Protein AF-A0A9E3C5K3-F1 (afdb_monomer)

Foldseek 3Di:
DVVLLVVLLVCLVPPQPCDPDPDDRPSVVLNCCSPPVLCVLVVVLVVCCVPPNPDPVSVVSVVVSVVVSVVSSVVD

Structure (mmCIF, N/CA/C/O backbone):
data_AF-A0A9E3C5K3-F1
#
_entry.id   AF-A0A9E3C5K3-F1
#
loop_
_atom_site.group_PDB
_atom_site.id
_atom_site.type_symbol
_atom_site.label_atom_id
_atom_site.label_alt_id
_atom_site.label_comp_id
_atom_site.label_asym_id
_atom_site.label_entity_id
_atom_site.label_seq_id
_atom_site.pdbx_PDB_ins_code
_atom_site.Cartn_x
_atom_site.Cartn_y
_atom_site.Cartn_z
_atom_site.occupancy
_atom_site.B_iso_or_equiv
_atom_site.auth_seq_id
_atom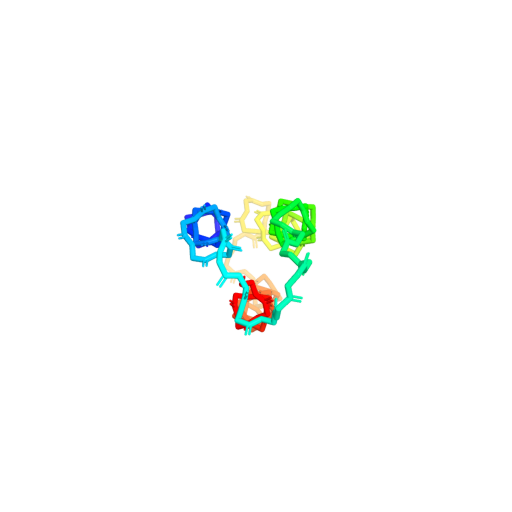_site.auth_comp_id
_atom_site.auth_asym_id
_atom_site.auth_atom_id
_atom_site.pdbx_PDB_model_num
ATOM 1 N N . MET A 1 1 ? 1.458 1.349 6.507 1.00 87.75 1 MET A N 1
ATOM 2 C CA . MET A 1 1 ? 0.919 1.001 5.173 1.00 87.75 1 MET A CA 1
ATOM 3 C C . MET A 1 1 ? 1.367 2.016 4.133 1.00 87.75 1 MET A C 1
ATOM 5 O O . MET A 1 1 ? 2.144 1.647 3.271 1.00 87.75 1 MET A O 1
ATOM 9 N N . ALA A 1 2 ? 0.974 3.293 4.253 1.00 91.44 2 ALA A N 1
ATOM 10 C CA . ALA A 1 2 ? 1.306 4.329 3.266 1.00 91.44 2 ALA A CA 1
ATOM 11 C C . ALA A 1 2 ? 2.813 4.464 2.975 1.00 91.44 2 ALA A C 1
ATOM 13 O O . ALA A 1 2 ? 3.203 4.450 1.816 1.00 91.44 2 ALA A O 1
ATOM 14 N N . PHE A 1 3 ? 3.666 4.499 4.007 1.00 93.88 3 PHE A N 1
ATOM 15 C CA . PHE A 1 3 ? 5.122 4.559 3.809 1.00 93.88 3 PHE A CA 1
ATOM 16 C C . PHE A 1 3 ? 5.669 3.361 3.020 1.00 93.88 3 PHE A C 1
ATOM 18 O O . PHE A 1 3 ? 6.483 3.529 2.122 1.00 93.88 3 PHE A O 1
ATOM 25 N N . GLN A 1 4 ? 5.184 2.152 3.311 1.00 91.94 4 GLN A N 1
ATOM 26 C CA . GLN A 1 4 ? 5.608 0.947 2.600 1.00 91.94 4 GLN A CA 1
ATOM 27 C C . GLN A 1 4 ? 5.128 0.950 1.142 1.00 91.94 4 GLN A C 1
ATOM 29 O O . GLN A 1 4 ? 5.863 0.521 0.263 1.00 91.94 4 GLN A O 1
ATOM 34 N N . TRP A 1 5 ? 3.925 1.464 0.871 1.00 95.19 5 TRP A N 1
ATOM 35 C CA . TRP A 1 5 ? 3.427 1.630 -0.495 1.00 95.19 5 TRP A CA 1
ATOM 36 C C . TRP A 1 5 ? 4.254 2.641 -1.288 1.00 95.19 5 TRP A C 1
ATOM 38 O O . TRP A 1 5 ? 4.684 2.331 -2.394 1.00 95.19 5 TRP A O 1
ATOM 48 N N . VAL A 1 6 ? 4.561 3.801 -0.700 1.00 95.19 6 VAL A N 1
ATOM 49 C CA . VAL A 1 6 ? 5.476 4.777 -1.311 1.00 95.19 6 VAL A CA 1
ATOM 50 C C . VAL A 1 6 ? 6.847 4.144 -1.559 1.00 95.19 6 VAL A C 1
ATOM 52 O O . VAL A 1 6 ? 7.412 4.321 -2.632 1.00 95.19 6 VAL A O 1
ATOM 55 N N . GLY A 1 7 ? 7.348 3.347 -0.611 1.00 93.31 7 GLY A N 1
ATOM 56 C CA . GLY A 1 7 ? 8.574 2.566 -0.771 1.00 93.31 7 GLY A CA 1
ATOM 57 C C . GLY A 1 7 ? 8.513 1.565 -1.930 1.00 93.31 7 GLY A C 1
ATOM 58 O O . GLY A 1 7 ? 9.477 1.459 -2.676 1.00 93.31 7 GLY A O 1
ATOM 59 N N . ALA A 1 8 ? 7.385 0.879 -2.133 1.00 91.31 8 ALA A N 1
ATOM 60 C CA . ALA A 1 8 ? 7.193 -0.043 -3.256 1.00 91.31 8 ALA A CA 1
ATOM 61 C C . ALA A 1 8 ? 7.136 0.690 -4.608 1.00 91.31 8 ALA A C 1
ATOM 63 O O . ALA A 1 8 ? 7.730 0.231 -5.578 1.00 91.31 8 ALA A O 1
ATOM 64 N N . VAL A 1 9 ? 6.481 1.855 -4.672 1.00 92.75 9 VAL A N 1
ATOM 65 C CA . VAL A 1 9 ? 6.471 2.707 -5.877 1.00 92.75 9 VAL A CA 1
ATOM 66 C C . VAL A 1 9 ? 7.879 3.219 -6.189 1.00 92.75 9 VAL A C 1
ATOM 68 O O . VAL A 1 9 ? 8.322 3.151 -7.331 1.00 92.75 9 VAL A O 1
ATOM 71 N N . ALA A 1 10 ? 8.608 3.678 -5.171 1.00 92.19 10 ALA A N 1
ATOM 72 C CA . ALA A 1 10 ? 10.009 4.060 -5.294 1.00 92.19 10 ALA A CA 1
ATOM 73 C C . ALA A 1 10 ? 10.880 2.893 -5.791 1.00 92.19 10 ALA A C 1
ATOM 75 O O . ALA A 1 10 ? 11.662 3.069 -6.721 1.00 92.19 10 ALA A O 1
ATOM 76 N N . ALA A 1 11 ? 10.718 1.699 -5.218 1.00 89.31 11 ALA A N 1
ATOM 77 C CA . ALA A 1 11 ? 11.435 0.499 -5.640 1.00 89.31 11 ALA A CA 1
ATOM 78 C C . ALA A 1 11 ? 11.148 0.150 -7.108 1.00 89.31 11 ALA A C 1
ATOM 80 O O . ALA A 1 11 ? 12.091 -0.052 -7.867 1.00 89.31 11 ALA A O 1
ATOM 81 N N . ALA A 1 12 ? 9.884 0.188 -7.541 1.00 88.00 12 ALA A N 1
ATOM 82 C CA . ALA A 1 12 ? 9.521 -0.021 -8.943 1.00 88.00 12 ALA A CA 1
ATOM 83 C C . ALA A 1 12 ? 10.197 1.002 -9.874 1.00 88.00 12 ALA A C 1
ATOM 85 O O . ALA A 1 12 ? 10.665 0.646 -10.948 1.00 88.00 12 ALA A O 1
ATOM 86 N N . LEU A 1 13 ? 10.309 2.269 -9.464 1.00 85.94 13 LEU A N 1
ATOM 87 C CA . LEU A 1 13 ? 10.968 3.307 -10.266 1.00 85.94 13 LEU A CA 1
ATOM 88 C C . LEU A 1 13 ? 12.497 3.162 -10.321 1.00 85.94 13 LEU A C 1
ATOM 90 O O . LEU A 1 13 ? 13.094 3.522 -11.333 1.00 85.94 13 LEU A O 1
ATOM 94 N N . TRP A 1 14 ? 13.135 2.671 -9.255 1.00 85.44 14 TRP A N 1
ATOM 95 C CA . TRP A 1 14 ? 14.599 2.578 -9.162 1.00 85.44 14 TRP A CA 1
ATOM 96 C C . TRP A 1 14 ? 15.179 1.234 -9.603 1.00 85.44 14 TRP A C 1
ATOM 98 O O . TRP A 1 14 ? 16.285 1.211 -10.136 1.00 85.44 14 TRP A O 1
ATOM 108 N N . I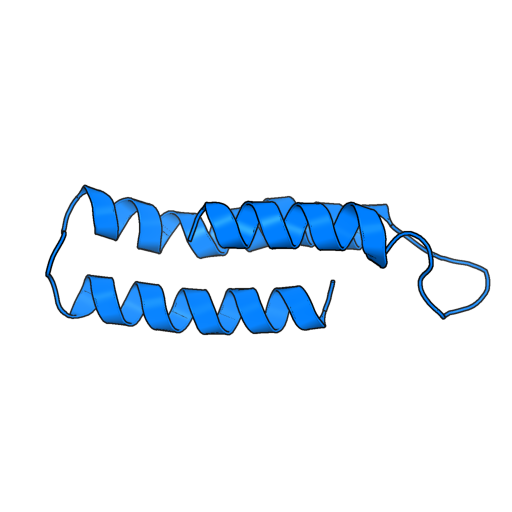LE A 1 15 ? 14.470 0.131 -9.362 1.00 80.25 15 ILE A N 1
ATOM 109 C CA . ILE A 1 15 ? 14.980 -1.240 -9.528 1.00 80.25 15 ILE A CA 1
ATOM 110 C C . ILE A 1 15 ? 14.465 -1.865 -10.831 1.00 80.25 15 ILE A C 1
ATOM 112 O O . ILE A 1 15 ? 15.235 -2.477 -11.570 1.00 80.25 15 ILE A O 1
ATOM 116 N N . SER A 1 16 ? 13.196 -1.626 -11.170 1.00 70.50 16 SER A N 1
ATOM 117 C CA . SER A 1 16 ? 12.564 -2.119 -12.401 1.00 70.50 16 SER A CA 1
ATOM 118 C C . SER A 1 16 ? 13.009 -1.476 -13.740 1.00 70.50 16 SER A C 1
ATOM 120 O O . SER A 1 16 ? 12.648 -2.018 -14.787 1.00 70.50 16 SER A O 1
ATOM 122 N N . PRO A 1 17 ? 13.806 -0.377 -13.821 1.00 64.12 17 PRO A N 1
ATOM 123 C CA . PRO A 1 17 ? 14.278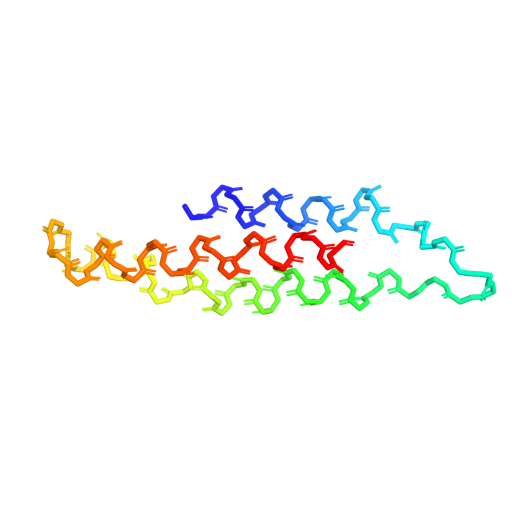 0.156 -15.105 1.00 64.12 17 PRO A CA 1
ATOM 124 C C . PRO A 1 17 ? 15.014 -0.854 -15.996 1.00 64.12 17 PRO A C 1
ATOM 126 O O . PRO A 1 17 ? 15.007 -0.728 -17.221 1.00 64.12 17 PRO A O 1
ATOM 129 N N . GLN A 1 18 ? 15.649 -1.856 -15.388 1.00 61.72 18 GLN A N 1
ATOM 130 C CA . GLN A 1 18 ? 16.513 -2.826 -16.053 1.00 61.72 18 GLN A CA 1
ATOM 131 C C . GLN A 1 18 ? 16.034 -4.248 -15.737 1.00 61.72 18 GLN A C 1
ATOM 133 O O . GLN A 1 18 ? 16.690 -4.992 -15.007 1.00 61.72 18 GLN A O 1
ATOM 138 N N . ALA A 1 19 ? 14.872 -4.641 -16.268 1.00 57.97 19 ALA A N 1
ATOM 139 C CA . ALA A 1 19 ? 14.448 -6.033 -16.200 1.00 57.97 19 ALA A CA 1
ATOM 140 C C . ALA A 1 19 ? 15.465 -6.911 -16.952 1.00 57.97 19 ALA A C 1
ATOM 142 O O . ALA A 1 19 ? 15.845 -6.628 -18.086 1.00 57.97 19 ALA A O 1
ATOM 143 N N . TRP A 1 20 ? 15.912 -7.986 -16.302 1.00 55.59 20 TRP A N 1
ATOM 144 C CA . TRP A 1 20 ? 16.995 -8.884 -16.735 1.00 55.59 20 TRP A CA 1
ATOM 145 C C . TRP A 1 20 ? 16.722 -9.668 -18.039 1.00 55.59 20 TRP A C 1
ATOM 147 O O . TRP A 1 20 ? 17.554 -10.472 -18.462 1.00 55.59 20 TRP A O 1
ATOM 157 N N . ALA A 1 21 ? 15.574 -9.460 -18.686 1.00 53.97 21 ALA A N 1
ATOM 158 C CA . ALA A 1 21 ? 15.185 -10.131 -19.919 1.00 53.97 21 ALA A CA 1
ATOM 159 C C . ALA A 1 21 ? 15.489 -9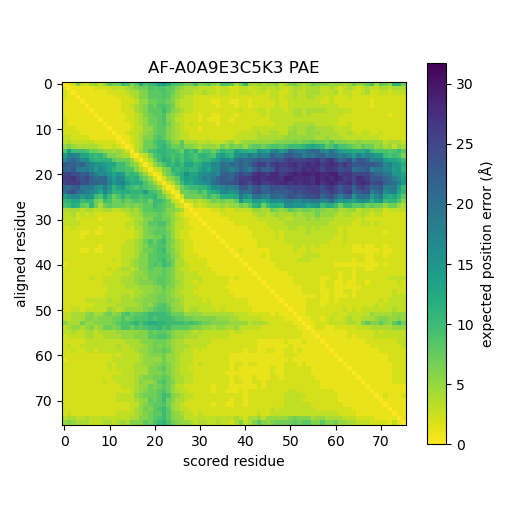.236 -21.129 1.00 53.97 21 ALA A C 1
ATOM 161 O O . ALA A 1 21 ? 15.049 -8.091 -21.207 1.00 53.97 21 ALA A O 1
ATOM 162 N N . GLY A 1 22 ? 16.264 -9.768 -22.074 1.00 54.25 22 GLY A N 1
ATOM 163 C CA . GLY A 1 22 ? 16.665 -9.071 -23.290 1.00 54.25 22 GLY A CA 1
ATOM 164 C C . GLY A 1 22 ? 15.512 -8.406 -24.054 1.00 54.25 22 GLY A C 1
ATOM 165 O O . GLY A 1 22 ? 14.377 -8.876 -24.078 1.00 54.25 22 GLY A O 1
ATOM 166 N N . SER A 1 23 ? 15.862 -7.304 -24.714 1.00 52.78 23 SER A N 1
ATOM 167 C CA . SER A 1 23 ? 15.102 -6.574 -25.739 1.00 52.78 23 SER A CA 1
ATOM 168 C C . SER A 1 23 ? 13.775 -5.904 -25.345 1.00 52.78 23 SER A C 1
ATOM 170 O O . SER A 1 23 ? 13.415 -4.952 -26.031 1.00 52.78 23 SER A O 1
ATOM 172 N N . TYR A 1 24 ? 13.092 -6.289 -24.259 1.00 53.38 24 TYR A N 1
ATOM 173 C CA . TYR A 1 24 ? 11.846 -5.639 -23.813 1.00 53.38 24 TYR A CA 1
ATOM 174 C C . TYR A 1 24 ? 11.784 -5.504 -22.282 1.00 53.38 24 TYR A C 1
ATOM 176 O O . TYR A 1 24 ? 11.381 -6.424 -21.576 1.00 53.38 24 TYR A O 1
ATOM 184 N N . SER A 1 25 ? 12.174 -4.332 -21.769 1.00 55.38 25 SER A N 1
ATOM 185 C CA . SER A 1 25 ? 12.004 -3.934 -20.363 1.00 55.38 25 SER A CA 1
ATOM 186 C C . SER A 1 25 ? 10.858 -2.917 -20.279 1.00 55.38 25 SER A C 1
ATOM 188 O O . SER A 1 25 ? 11.048 -1.735 -20.559 1.00 55.38 25 SER A O 1
ATOM 190 N N . GLU A 1 26 ? 9.649 -3.377 -19.945 1.00 63.91 26 GLU A N 1
ATOM 191 C CA . GLU A 1 26 ? 8.446 -2.537 -19.806 1.00 63.91 26 GLU A CA 1
ATOM 192 C C . GLU A 1 26 ? 8.347 -1.996 -18.370 1.00 63.91 26 GLU A C 1
ATOM 194 O O . GLU A 1 26 ? 7.558 -2.453 -17.537 1.00 63.91 26 GLU A O 1
ATOM 199 N N . THR A 1 27 ? 9.176 -0.999 -18.068 1.00 67.62 27 THR A N 1
ATOM 200 C CA . THR A 1 27 ? 9.196 -0.274 -16.782 1.00 67.62 27 THR A CA 1
ATOM 201 C C . THR A 1 27 ? 7.811 0.251 -16.390 1.00 67.62 27 THR A C 1
ATOM 203 O O . THR A 1 27 ? 7.433 0.262 -15.218 1.00 67.62 27 THR A O 1
ATOM 206 N N . HIS A 1 28 ? 7.010 0.617 -17.392 1.00 76.38 28 HIS A N 1
ATOM 207 C CA . HIS A 1 28 ? 5.649 1.103 -17.229 1.00 76.38 28 HIS A CA 1
ATOM 208 C C . HIS A 1 28 ? 4.746 0.116 -16.484 1.00 76.38 28 HIS A C 1
ATOM 210 O O . HIS A 1 28 ? 3.937 0.552 -15.665 1.00 76.38 28 HIS A O 1
ATOM 216 N N . LEU A 1 29 ? 4.879 -1.194 -16.719 1.00 84.75 29 LEU A N 1
ATOM 217 C CA . LEU A 1 29 ? 3.972 -2.176 -16.125 1.00 84.75 29 LEU A CA 1
ATOM 218 C C . LEU A 1 29 ? 4.172 -2.289 -14.608 1.00 84.75 29 LEU A C 1
ATOM 220 O O . LEU A 1 29 ? 3.201 -2.201 -13.857 1.00 84.75 29 LEU A O 1
ATOM 224 N N . HIS A 1 30 ? 5.421 -2.400 -14.151 1.00 87.38 30 HIS A N 1
ATOM 225 C CA . HIS A 1 30 ? 5.748 -2.505 -12.726 1.00 87.38 30 HIS A CA 1
ATOM 226 C C . HIS A 1 30 ? 5.345 -1.228 -11.974 1.00 87.38 30 HIS A C 1
ATOM 228 O O . HIS A 1 30 ? 4.741 -1.296 -10.905 1.00 87.38 30 HIS A O 1
ATOM 234 N N . VAL A 1 31 ? 5.552 -0.046 -12.565 1.00 89.00 31 VAL A N 1
ATOM 235 C CA . VAL A 1 31 ? 5.108 1.223 -11.962 1.00 89.00 31 VAL A CA 1
ATOM 236 C C . VAL A 1 31 ? 3.580 1.287 -11.848 1.00 89.00 31 VAL A C 1
ATOM 238 O O . VAL A 1 31 ? 3.061 1.652 -10.790 1.00 89.00 31 VAL A O 1
ATOM 241 N N . TRP A 1 32 ? 2.839 0.887 -12.889 1.00 91.06 32 TRP A N 1
ATOM 242 C CA . TRP A 1 32 ? 1.373 0.836 -12.836 1.00 91.06 32 TRP A CA 1
ATOM 243 C C . TRP A 1 32 ? 0.861 -0.170 -11.805 1.00 91.06 32 TRP A C 1
ATOM 245 O O . TRP A 1 32 ? -0.082 0.136 -11.073 1.00 91.06 32 TRP A O 1
ATOM 255 N N . MET A 1 33 ? 1.499 -1.336 -11.690 1.00 91.12 33 MET A N 1
ATOM 256 C CA . MET A 1 33 ? 1.172 -2.325 -10.663 1.00 91.12 33 MET A CA 1
ATOM 257 C C . MET A 1 33 ? 1.439 -1.779 -9.255 1.00 91.12 33 MET A C 1
ATOM 259 O O . MET A 1 33 ? 0.565 -1.855 -8.390 1.00 91.12 33 MET A O 1
ATOM 263 N N . ALA A 1 34 ? 2.597 -1.158 -9.024 1.00 93.12 34 ALA A N 1
ATOM 264 C CA . ALA A 1 34 ? 2.933 -0.548 -7.740 1.00 93.12 34 ALA A CA 1
ATOM 265 C C . ALA A 1 34 ? 1.925 0.541 -7.342 1.00 93.12 34 ALA A C 1
ATOM 267 O O . ALA A 1 34 ? 1.482 0.606 -6.191 1.00 93.12 34 ALA A O 1
ATOM 268 N N . LEU A 1 35 ? 1.523 1.380 -8.299 1.00 94.75 35 LEU A N 1
ATOM 269 C CA . LEU A 1 35 ? 0.610 2.488 -8.053 1.00 94.75 35 LEU A CA 1
ATOM 270 C C . LEU A 1 35 ? -0.831 2.005 -7.838 1.00 94.75 35 LEU A C 1
ATOM 272 O O . LEU A 1 35 ? -1.419 2.278 -6.792 1.00 94.75 35 LEU A O 1
ATOM 276 N N . VAL A 1 36 ? -1.397 1.281 -8.808 1.00 95.94 36 VAL A N 1
ATOM 277 C CA . VAL A 1 36 ? -2.825 0.930 -8.836 1.00 95.94 36 VAL A CA 1
ATOM 278 C C . VAL A 1 36 ? -3.120 -0.243 -7.912 1.00 95.94 36 VAL A C 1
ATOM 280 O O . VAL A 1 36 ? -3.953 -0.118 -7.016 1.00 95.94 36 VAL A O 1
ATOM 283 N N . LEU A 1 37 ? -2.429 -1.373 -8.087 1.00 95.75 37 LEU A N 1
ATOM 284 C CA . LEU A 1 37 ? -2.666 -2.557 -7.260 1.00 95.75 37 LEU A CA 1
ATOM 285 C C . LEU A 1 37 ? -2.176 -2.323 -5.827 1.00 95.75 37 LEU A C 1
ATOM 287 O O . LEU A 1 37 ? -2.894 -2.638 -4.878 1.00 95.75 37 LEU A O 1
ATOM 291 N N . GLY A 1 38 ? -1.008 -1.697 -5.656 1.00 96.56 38 GLY A N 1
ATOM 292 C CA . GLY A 1 38 ? -0.521 -1.298 -4.334 1.00 96.56 38 GLY A CA 1
ATOM 293 C C . GLY A 1 38 ? -1.479 -0.336 -3.624 1.00 96.56 38 GLY A C 1
ATOM 294 O O . GLY A 1 38 ? -1.833 -0.572 -2.467 1.00 96.56 38 GLY A O 1
ATOM 295 N N . GLY A 1 39 ? -1.972 0.691 -4.329 1.00 96.19 39 GLY A N 1
ATOM 296 C CA . GLY A 1 39 ? -2.962 1.639 -3.812 1.00 96.19 39 GLY A CA 1
ATOM 297 C C . GLY A 1 39 ? -4.276 0.959 -3.418 1.00 96.19 39 GLY A C 1
ATOM 298 O O . GLY A 1 39 ? -4.815 1.213 -2.338 1.00 96.19 39 GLY A O 1
ATOM 299 N N . PHE A 1 40 ? -4.754 0.028 -4.246 1.00 97.62 40 PHE A N 1
ATOM 300 C CA . PHE A 1 40 ? -5.939 -0.774 -3.958 1.00 97.62 40 PHE A CA 1
ATOM 301 C C . PHE A 1 40 ? -5.763 -1.615 -2.685 1.00 97.62 40 PHE A C 1
ATOM 303 O O . PHE A 1 40 ? -6.609 -1.539 -1.792 1.00 97.62 40 PHE A O 1
ATOM 310 N N . ILE A 1 41 ? -4.640 -2.332 -2.543 1.00 97.38 41 ILE A N 1
ATOM 311 C CA . ILE A 1 41 ? -4.332 -3.165 -1.366 1.00 97.38 41 ILE A CA 1
ATOM 312 C C . ILE A 1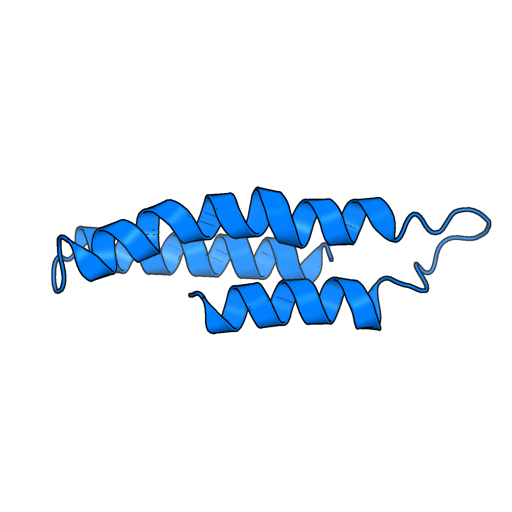 41 ? -4.326 -2.336 -0.075 1.00 97.38 41 ILE A C 1
ATOM 314 O O . ILE A 1 41 ? -4.859 -2.783 0.942 1.00 97.38 41 ILE A O 1
ATOM 318 N N . ILE A 1 42 ? -3.740 -1.132 -0.089 1.00 97.31 42 ILE A N 1
ATOM 319 C CA . ILE A 1 42 ? -3.638 -0.314 1.129 1.00 97.31 42 ILE A CA 1
ATOM 320 C C . ILE A 1 42 ? -4.911 0.472 1.463 1.00 97.31 42 ILE A C 1
ATOM 322 O O . ILE A 1 42 ? -5.066 0.887 2.611 1.00 97.31 42 ILE A O 1
ATOM 326 N N . SER A 1 43 ? -5.820 0.680 0.507 1.00 97.31 43 SER A N 1
ATOM 327 C CA . SER A 1 43 ? -6.999 1.539 0.690 1.00 97.31 43 SER A CA 1
ATOM 328 C C . SER A 1 43 ? -7.888 1.088 1.859 1.00 97.31 43 SER A C 1
ATOM 330 O O . SER A 1 43 ? -8.161 1.864 2.778 1.00 97.31 43 SER A O 1
ATOM 332 N N . LEU A 1 44 ? -8.264 -0.194 1.883 1.00 96.56 44 LEU A N 1
ATOM 333 C CA . LEU A 1 44 ? -9.103 -0.792 2.919 1.00 96.56 44 LEU A CA 1
ATOM 334 C C . LEU A 1 44 ? -8.459 -0.780 4.321 1.00 96.56 44 LEU A C 1
ATOM 336 O O . LEU A 1 44 ? -9.097 -0.283 5.251 1.00 96.56 44 LEU A O 1
ATOM 340 N N . PRO A 1 45 ? -7.228 -1.290 4.542 1.00 96.81 45 PRO A N 1
ATOM 341 C CA . PRO A 1 45 ? -6.615 -1.271 5.870 1.00 96.81 45 PRO A CA 1
ATOM 342 C C . PRO A 1 45 ? -6.341 0.151 6.374 1.00 96.81 45 PRO A C 1
ATOM 344 O O . PRO A 1 45 ? -6.436 0.377 7.578 1.00 96.81 45 PRO A O 1
ATOM 347 N N . VAL A 1 46 ? -6.042 1.117 5.493 1.00 97.31 46 VAL A N 1
ATOM 348 C CA . VAL A 1 46 ? -5.898 2.531 5.886 1.00 97.31 46 VAL A CA 1
ATOM 349 C C . VAL A 1 46 ? -7.242 3.104 6.332 1.00 97.31 46 VAL A C 1
ATOM 351 O O . VAL A 1 46 ? -7.314 3.692 7.409 1.00 97.31 46 VAL A O 1
ATOM 354 N N . ALA A 1 47 ? -8.317 2.876 5.572 1.00 97.75 47 ALA A N 1
ATOM 355 C CA . ALA A 1 47 ? -9.655 3.312 5.962 1.00 97.75 47 ALA A CA 1
ATOM 356 C C . ALA A 1 47 ? -10.084 2.702 7.308 1.00 97.75 47 ALA A C 1
ATOM 358 O O . ALA A 1 47 ? -10.561 3.414 8.190 1.00 97.75 47 ALA A O 1
ATOM 359 N N . LEU A 1 48 ? -9.855 1.400 7.515 1.00 97.31 48 LEU A N 1
ATOM 360 C CA . LEU A 1 48 ? -10.172 0.731 8.781 1.00 97.31 48 LEU A CA 1
ATOM 361 C C . LEU A 1 48 ? -9.307 1.222 9.947 1.00 97.31 48 LEU A C 1
ATOM 363 O O . LEU A 1 48 ? -9.813 1.329 11.061 1.00 97.31 48 LEU A O 1
ATOM 367 N N . ALA A 1 49 ? -8.034 1.550 9.716 1.00 96.88 49 ALA A N 1
ATOM 368 C CA . ALA A 1 49 ? -7.167 2.109 10.751 1.00 96.88 49 ALA A CA 1
ATOM 369 C C . ALA A 1 49 ? -7.647 3.488 11.233 1.00 96.88 49 ALA A C 1
ATOM 371 O O . ALA A 1 49 ? -7.534 3.779 12.421 1.00 96.88 49 ALA A O 1
ATOM 372 N N . LEU A 1 50 ? -8.200 4.307 10.332 1.00 97.56 50 LEU A N 1
ATOM 373 C CA . LEU A 1 50 ? -8.731 5.634 10.657 1.00 97.56 50 LEU A CA 1
ATOM 374 C C . LEU A 1 50 ? -10.128 5.570 11.288 1.00 97.56 50 LEU A C 1
ATOM 376 O O . LEU A 1 50 ? -10.395 6.263 12.264 1.00 97.56 50 LEU A O 1
ATOM 380 N N . LEU A 1 51 ? -11.021 4.741 10.740 1.00 97.88 51 LEU A N 1
ATOM 381 C CA . LEU A 1 51 ? -12.432 4.695 11.144 1.00 97.88 51 LEU A CA 1
ATOM 382 C C . LEU A 1 51 ? -12.700 3.739 12.313 1.00 97.88 51 LEU A C 1
ATOM 384 O O . LEU A 1 51 ? -13.660 3.920 13.057 1.00 97.88 51 LEU A O 1
ATOM 388 N N . GLN A 1 52 ? -11.902 2.679 12.447 1.00 96.75 52 GLN A N 1
ATOM 389 C CA . GLN A 1 52 ? -12.112 1.597 13.414 1.00 96.75 52 GLN A CA 1
ATOM 390 C C . GLN A 1 52 ? -10.788 1.145 14.063 1.00 96.75 52 GLN A C 1
ATOM 392 O O . GLN A 1 52 ? -10.420 -0.039 13.977 1.00 96.75 52 GLN A O 1
ATOM 397 N N . PRO A 1 53 ? -10.048 2.058 14.719 1.00 94.12 53 PRO A N 1
ATOM 398 C CA . PRO A 1 53 ? -8.790 1.719 15.372 1.00 94.12 53 PRO A CA 1
ATOM 399 C C . PRO A 1 53 ? -8.997 0.704 16.508 1.00 94.12 53 PRO A C 1
ATOM 401 O O . PRO A 1 53 ? -10.055 0.629 17.131 1.00 94.12 53 PRO A O 1
ATOM 404 N N . GLY A 1 54 ? -7.976 -0.111 16.772 1.00 93.62 54 GLY A N 1
ATOM 405 C CA . GLY A 1 54 ? -7.953 -1.055 17.899 1.00 93.62 54 GLY A CA 1
ATOM 406 C C . GLY A 1 54 ? -8.770 -2.341 17.721 1.00 93.62 54 GLY A C 1
ATOM 407 O O . GLY A 1 54 ? -8.571 -3.287 18.481 1.00 93.62 54 GLY A O 1
ATOM 408 N N . ARG A 1 55 ? -9.640 -2.444 16.705 1.00 96.56 55 ARG A N 1
ATOM 409 C CA . ARG A 1 55 ? -10.387 -3.685 16.445 1.00 96.56 55 ARG A CA 1
ATOM 410 C C . ARG A 1 55 ? -9.467 -4.807 15.967 1.00 96.56 55 ARG A C 1
ATOM 412 O O . ARG A 1 55 ? -8.545 -4.598 15.175 1.00 96.56 55 ARG A O 1
ATOM 419 N N . ALA A 1 56 ? -9.768 -6.032 16.401 1.00 97.31 56 ALA A N 1
ATOM 420 C CA . ALA A 1 56 ? -9.052 -7.219 15.948 1.00 97.31 56 ALA A CA 1
ATOM 421 C C . ALA A 1 56 ? -9.140 -7.372 14.423 1.00 97.31 56 ALA A C 1
ATOM 423 O O . ALA A 1 56 ? -8.124 -7.632 13.787 1.00 97.31 56 ALA A O 1
ATOM 424 N N . THR A 1 57 ? -10.311 -7.145 13.825 1.00 96.88 57 THR A N 1
ATOM 425 C CA . THR A 1 57 ? -10.506 -7.192 12.367 1.00 96.88 57 THR A CA 1
ATOM 426 C C . THR A 1 57 ? -9.575 -6.229 11.633 1.00 96.88 57 THR A C 1
ATOM 428 O O . THR A 1 57 ? -8.857 -6.663 10.741 1.00 96.88 57 THR A O 1
ATOM 431 N N . THR A 1 58 ? -9.482 -4.970 12.072 1.00 97.12 58 THR A N 1
ATOM 432 C CA . THR A 1 58 ? -8.558 -3.968 11.513 1.00 97.12 58 THR A CA 1
ATOM 433 C C . THR A 1 58 ? -7.109 -4.460 11.523 1.00 97.12 58 THR A C 1
ATOM 435 O O . THR A 1 58 ? -6.415 -4.357 10.513 1.00 97.12 58 THR A O 1
ATOM 438 N N . ARG A 1 59 ? -6.652 -5.066 12.628 1.00 97.12 59 A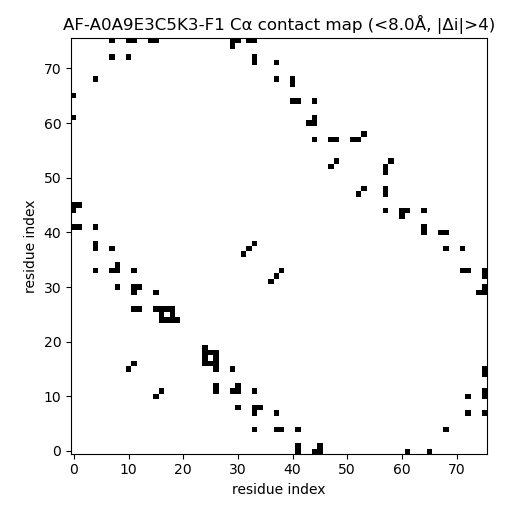RG A N 1
ATOM 439 C CA . ARG A 1 59 ? -5.295 -5.633 12.725 1.00 97.12 59 ARG A CA 1
ATOM 440 C C . ARG A 1 59 ? -5.059 -6.791 11.752 1.00 97.12 59 ARG A C 1
ATOM 442 O O . ARG A 1 59 ? -4.001 -6.839 11.131 1.00 97.12 59 ARG A O 1
ATOM 449 N N . HIS A 1 60 ? -6.020 -7.703 11.608 1.00 98.00 60 HIS A N 1
ATOM 450 C CA . HIS A 1 60 ? -5.894 -8.826 10.672 1.00 98.00 60 HIS A CA 1
ATOM 451 C C . HIS A 1 60 ? -5.906 -8.347 9.218 1.00 98.00 60 HIS A C 1
ATOM 453 O O . HIS A 1 60 ? -5.077 -8.793 8.431 1.00 98.00 60 HIS A O 1
ATOM 459 N N . THR A 1 61 ? -6.763 -7.381 8.871 1.00 97.94 61 THR A N 1
ATOM 460 C CA . THR A 1 61 ? -6.771 -6.781 7.529 1.00 97.94 61 THR A CA 1
ATOM 461 C C . THR A 1 61 ? -5.439 -6.107 7.214 1.00 97.94 61 THR A C 1
ATOM 463 O O . THR A 1 61 ? -4.909 -6.284 6.120 1.00 97.94 61 THR A O 1
ATOM 466 N N . ILE A 1 62 ? -4.854 -5.384 8.177 1.00 97.81 62 ILE A N 1
ATOM 467 C CA . ILE A 1 62 ? -3.510 -4.810 8.035 1.00 97.81 62 ILE A CA 1
ATOM 468 C C . ILE A 1 62 ? -2.475 -5.913 7.784 1.00 97.81 62 ILE A C 1
ATOM 470 O O . ILE A 1 62 ? -1.684 -5.784 6.856 1.00 97.81 62 ILE A O 1
ATOM 474 N N . ALA A 1 63 ? -2.487 -7.003 8.557 1.00 97.75 63 ALA A N 1
ATOM 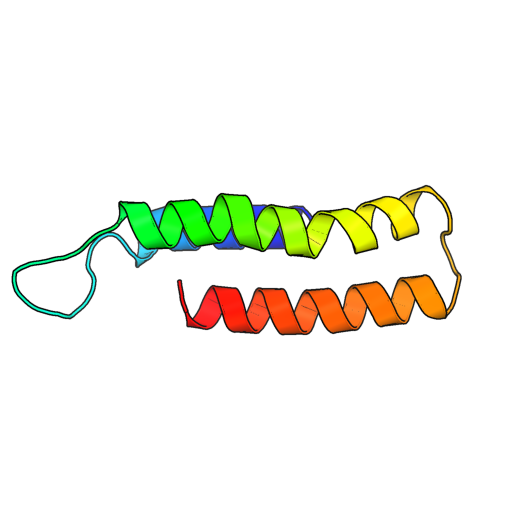475 C CA . ALA A 1 63 ? -1.531 -8.100 8.396 1.00 97.75 63 ALA A CA 1
ATOM 476 C C . ALA A 1 63 ? -1.627 -8.774 7.015 1.00 97.75 63 ALA A C 1
ATOM 478 O O . ALA A 1 63 ? -0.608 -8.970 6.355 1.00 97.75 63 ALA A O 1
ATOM 479 N N . VAL A 1 64 ? -2.842 -9.060 6.537 1.00 98.06 64 VAL A N 1
ATOM 480 C CA . VAL A 1 64 ? -3.060 -9.623 5.194 1.00 98.06 64 VAL A CA 1
ATOM 481 C C . VAL A 1 64 ? -2.580 -8.652 4.116 1.00 98.06 64 VAL A C 1
ATOM 483 O O . VAL A 1 64 ? -1.852 -9.047 3.209 1.00 98.06 64 VAL A O 1
ATOM 486 N N . ALA A 1 65 ? -2.911 -7.365 4.240 1.00 97.44 65 ALA A N 1
ATOM 487 C CA . ALA A 1 65 ? -2.444 -6.352 3.302 1.00 97.44 65 ALA A CA 1
ATOM 488 C C . ALA A 1 65 ? -0.912 -6.217 3.298 1.00 97.44 65 ALA A C 1
ATOM 490 O O . ALA A 1 65 ? -0.330 -5.986 2.243 1.00 97.44 65 ALA A O 1
ATOM 491 N N . GLN A 1 66 ? -0.242 -6.402 4.443 1.00 96.50 66 GLN A N 1
ATOM 492 C CA . GLN A 1 66 ? 1.224 -6.457 4.505 1.00 96.50 66 GLN A C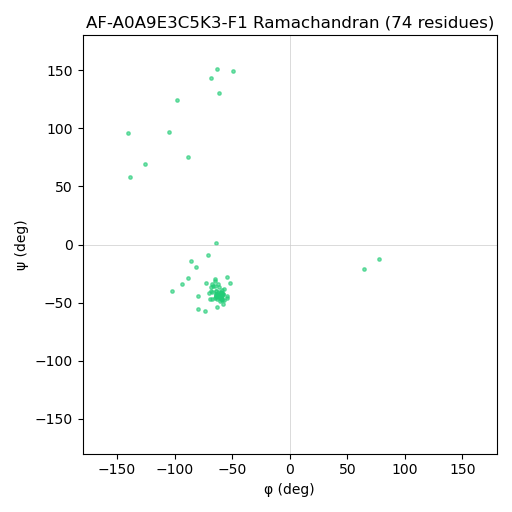A 1
ATOM 493 C C . GLN A 1 66 ? 1.807 -7.631 3.731 1.00 96.50 66 GLN A C 1
ATOM 495 O O . GLN A 1 66 ? 2.778 -7.442 3.000 1.00 96.50 66 GLN A O 1
ATOM 500 N N . MET A 1 67 ? 1.213 -8.817 3.851 1.00 97.81 67 MET A N 1
ATOM 501 C CA . MET A 1 67 ? 1.649 -9.989 3.091 1.00 97.81 67 MET A CA 1
ATOM 502 C C . MET A 1 67 ? 1.471 -9.776 1.584 1.00 97.81 67 MET A C 1
ATOM 504 O O . MET A 1 67 ? 2.390 -10.049 0.815 1.00 97.81 67 MET A O 1
ATOM 508 N N . LEU A 1 68 ? 0.330 -9.218 1.166 1.00 97.44 68 LEU A N 1
ATOM 509 C CA . LEU A 1 68 ? 0.061 -8.902 -0.240 1.00 97.44 68 LEU A CA 1
ATOM 510 C C . LEU A 1 68 ? 1.019 -7.842 -0.793 1.00 97.44 68 LEU A C 1
ATOM 512 O O . LEU A 1 68 ? 1.521 -7.999 -1.902 1.00 97.44 68 LEU A O 1
ATOM 516 N N . LEU A 1 69 ? 1.310 -6.786 -0.026 1.00 96.06 69 LEU A N 1
ATOM 517 C CA . LEU A 1 69 ? 2.262 -5.763 -0.460 1.00 96.06 69 LEU A CA 1
ATOM 518 C C . LEU A 1 69 ? 3.694 -6.313 -0.545 1.00 96.06 69 LEU A C 1
ATOM 520 O O . LEU A 1 69 ? 4.446 -5.913 -1.425 1.00 96.06 69 LEU A O 1
ATOM 524 N N . GLY A 1 70 ? 4.062 -7.247 0.338 1.00 94.62 70 GLY A N 1
ATOM 525 C CA . GLY A 1 70 ? 5.333 -7.968 0.258 1.00 94.62 70 GLY A CA 1
ATOM 526 C C . GLY A 1 70 ? 5.436 -8.826 -1.004 1.00 94.62 70 GLY A C 1
ATOM 527 O O . GLY A 1 70 ? 6.443 -8.760 -1.702 1.00 94.62 70 GLY A O 1
ATOM 528 N N . ALA A 1 71 ? 4.379 -9.571 -1.341 1.00 95.25 71 ALA A N 1
ATOM 529 C CA . ALA A 1 71 ? 4.317 -10.337 -2.586 1.00 95.25 71 ALA A CA 1
ATOM 530 C C . ALA A 1 71 ? 4.394 -9.433 -3.826 1.00 95.25 71 ALA A C 1
ATOM 532 O O . ALA A 1 71 ? 5.112 -9.753 -4.769 1.00 95.25 71 ALA A O 1
ATOM 533 N N . LEU A 1 72 ? 3.707 -8.284 -3.800 1.00 92.25 72 LEU A N 1
ATOM 534 C CA . LEU A 1 72 ? 3.803 -7.277 -4.855 1.00 92.25 72 LEU A CA 1
ATOM 535 C C . LEU A 1 72 ? 5.241 -6.773 -4.997 1.00 92.25 72 LEU A C 1
ATOM 537 O O . LEU A 1 72 ? 5.744 -6.750 -6.105 1.00 92.25 72 LEU A O 1
ATOM 541 N N . LEU A 1 73 ? 5.922 -6.438 -3.899 1.00 90.38 73 LEU A N 1
ATOM 542 C CA . LEU A 1 73 ? 7.301 -5.940 -3.937 1.00 90.38 73 LEU A CA 1
ATOM 543 C C . LEU A 1 73 ? 8.281 -6.960 -4.529 1.00 90.38 73 LEU A C 1
ATOM 545 O O . LEU A 1 73 ? 9.172 -6.566 -5.260 1.00 90.38 73 LEU A O 1
ATOM 549 N N . ILE A 1 74 ? 8.100 -8.259 -4.269 1.00 89.88 74 ILE A N 1
ATOM 550 C CA . ILE A 1 74 ? 8.912 -9.320 -4.899 1.00 89.88 74 ILE A CA 1
ATOM 551 C C . ILE A 1 74 ? 8.682 -9.381 -6.418 1.00 89.88 74 ILE A C 1
ATOM 553 O O . ILE A 1 74 ? 9.564 -9.801 -7.161 1.00 89.88 74 ILE A O 1
ATOM 557 N N . HIS A 1 75 ? 7.485 -9.004 -6.869 1.00 85.50 75 HIS A N 1
ATOM 558 C CA . HIS A 1 75 ? 7.110 -8.984 -8.279 1.00 85.50 75 HIS A CA 1
ATOM 559 C C . HIS A 1 75 ? 7.494 -7.678 -8.999 1.00 85.50 75 HIS A C 1
ATOM 561 O O . HIS A 1 75 ? 7.427 -7.646 -10.224 1.00 85.50 75 HIS A O 1
ATOM 567 N N . LEU A 1 76 ? 7.835 -6.612 -8.260 1.00 83.12 76 LEU A N 1
ATOM 568 C CA . LEU A 1 76 ? 8.227 -5.291 -8.775 1.00 83.12 76 LEU A CA 1
ATOM 569 C C . LEU A 1 76 ? 9.729 -5.198 -9.055 1.00 83.12 76 LEU A C 1
ATOM 571 O O . LEU A 1 76 ? 10.070 -4.592 -10.098 1.00 83.12 76 LEU A O 1
#

Mean predicted aligned error: 5.17 Å

Sequence (76 aa):
MAFQWVGAVAAALWISPQAWAGSYSETHLH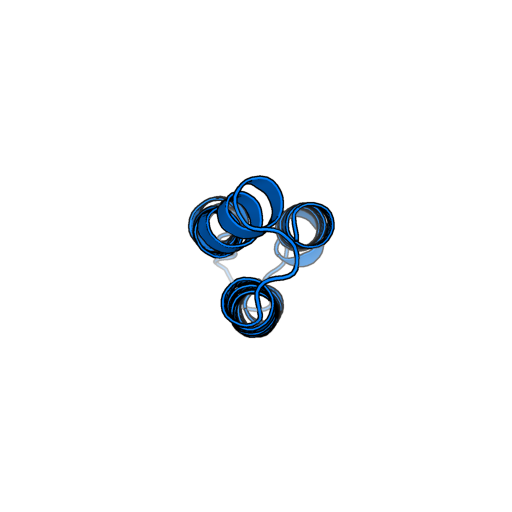VWMALVLGGFIISLPVALALLQPGRATTRHTIAVAQMLLGALLIHL

Radius of gyration: 14.21 Å; Cα contacts (8 Å, |Δi|>4): 71; chains: 1; bounding box: 29×16×44 Å

Secondary structure (DSSP, 8-state):
-HHHHHHHHHHHHHHGGG-SSTT---HHHHHHIIIIIHHHHHHHHHHHHHHSTT-HHHHHHHHHHHHHHHHHHHH-

pLDDT: mean 88.16, std 13.47, range [52.78, 98.06]

Solvent-accessible surface area (backbone atoms only — not comparable to full-atom values): 4136 Å² total; per-residue (Å²): 103,70,68,58,44,54,49,37,35,49,44,15,66,72,61,24,66,66,47,93,51,82,100,66,56,65,40,66,56,37,38,49,43,33,51,53,55,42,46,57,54,44,48,58,38,51,51,31,51,74,78,42,61,91,39,69,65,37,53,52,45,39,53,53,38,51,53,52,51,51,55,47,51,76,74,57